Protein AF-A0A6V7HS59-F1 (afdb_monomer_lite)

Structure (mmCIF, N/CA/C/O backbone):
data_AF-A0A6V7HS59-F1
#
_entry.id   AF-A0A6V7HS59-F1
#
loop_
_atom_site.group_PDB
_atom_site.id
_atom_site.type_symbol
_atom_site.label_atom_id
_atom_site.label_alt_id
_atom_site.label_comp_id
_atom_site.label_asym_id
_atom_site.label_entity_id
_atom_site.label_seq_id
_atom_site.pdbx_PDB_ins_code
_atom_site.Cartn_x
_atom_site.Cartn_y
_atom_site.Cartn_z
_atom_site.occupancy
_atom_site.B_iso_or_equiv
_atom_site.auth_seq_id
_atom_site.auth_comp_id
_atom_site.auth_asym_id
_atom_site.auth_atom_id
_atom_site.pdbx_PDB_model_num
ATOM 1 N N . LEU A 1 1 ? 22.943 6.328 -6.586 1.00 52.28 1 LEU A N 1
ATOM 2 C CA . LEU A 1 1 ? 22.765 6.490 -8.046 1.00 52.28 1 LEU A CA 1
ATOM 3 C C . LEU A 1 1 ? 21.667 5.530 -8.453 1.00 52.28 1 LEU A C 1
ATOM 5 O O . LEU A 1 1 ? 21.791 4.352 -8.147 1.00 52.28 1 LEU A O 1
ATOM 9 N N . TRP A 1 2 ? 20.575 6.041 -9.008 1.00 71.56 2 TRP A N 1
ATOM 10 C CA . TRP A 1 2 ? 19.430 5.224 -9.409 1.00 71.56 2 TRP A CA 1
ATOM 11 C C . TRP A 1 2 ? 19.648 4.720 -10.842 1.00 71.56 2 TRP A C 1
ATOM 13 O O . TRP A 1 2 ? 20.347 5.370 -11.622 1.00 71.56 2 TRP A O 1
ATOM 23 N N . GLY A 1 3 ? 19.129 3.530 -11.154 1.00 77.62 3 GLY A N 1
ATOM 24 C CA . GLY A 1 3 ? 19.249 2.916 -12.479 1.00 77.62 3 GLY A CA 1
ATOM 25 C C . GLY A 1 3 ? 18.249 3.491 -13.491 1.00 77.62 3 GLY A C 1
ATOM 26 O O . GLY A 1 3 ? 17.314 4.191 -13.100 1.00 77.62 3 GLY A O 1
ATOM 27 N N . PRO A 1 4 ? 18.422 3.203 -14.792 1.00 84.38 4 PRO A N 1
ATOM 28 C CA . PRO A 1 4 ? 17.449 3.599 -15.805 1.00 84.38 4 PRO A CA 1
ATOM 29 C C . PRO A 1 4 ? 16.095 2.926 -15.549 1.00 84.38 4 PRO A C 1
ATOM 31 O O . PRO A 1 4 ? 16.038 1.773 -15.114 1.00 84.38 4 PRO A O 1
ATOM 34 N N . SER A 1 5 ? 15.004 3.630 -15.858 1.00 85.94 5 SER A N 1
ATOM 35 C CA . SER A 1 5 ? 13.669 3.031 -15.858 1.00 85.94 5 SER A CA 1
ATOM 36 C C . SER A 1 5 ? 13.627 1.835 -16.823 1.00 85.94 5 SER A C 1
ATOM 38 O O . SER A 1 5 ? 14.110 1.951 -17.953 1.00 85.94 5 SER A O 1
ATOM 40 N N . PRO A 1 6 ? 13.083 0.680 -16.406 1.00 87.62 6 PRO A N 1
ATOM 41 C CA . PRO A 1 6 ? 13.022 -0.498 -17.259 1.00 87.62 6 PRO A CA 1
ATOM 42 C C . PRO A 1 6 ? 12.024 -0.295 -18.406 1.00 87.62 6 PRO A C 1
ATOM 44 O O . PRO A 1 6 ? 10.927 0.216 -18.204 1.00 87.62 6 PRO A O 1
ATOM 47 N N . ASN A 1 7 ? 12.392 -0.755 -19.605 1.00 92.19 7 ASN A N 1
ATOM 48 C CA . ASN A 1 7 ? 11.526 -0.720 -20.795 1.00 92.19 7 ASN A CA 1
ATOM 49 C C . ASN A 1 7 ? 10.684 -1.994 -20.975 1.00 92.19 7 ASN A C 1
ATOM 51 O O . ASN A 1 7 ? 9.822 -2.050 -21.847 1.00 92.19 7 ASN A O 1
ATOM 55 N N . ALA A 1 8 ? 10.947 -3.029 -20.176 1.00 91.88 8 ALA A N 1
ATOM 56 C CA . ALA A 1 8 ? 10.157 -4.252 -20.149 1.00 91.88 8 ALA A CA 1
ATOM 57 C C . ALA A 1 8 ? 9.168 -4.210 -18.981 1.00 91.88 8 ALA A C 1
ATOM 59 O O . ALA A 1 8 ? 9.486 -3.661 -17.922 1.00 91.88 8 ALA A O 1
ATOM 60 N N . LEU A 1 9 ? 8.001 -4.837 -19.150 1.00 91.75 9 LEU A N 1
ATOM 61 C CA . LEU A 1 9 ? 7.042 -5.015 -18.062 1.00 91.75 9 LEU A CA 1
ATOM 62 C C . LEU A 1 9 ? 7.719 -5.734 -16.889 1.00 91.75 9 LEU A C 1
ATOM 64 O O . LEU A 1 9 ? 8.388 -6.748 -17.080 1.00 91.75 9 LEU A O 1
ATOM 68 N N . GLN A 1 10 ? 7.561 -5.178 -15.692 1.00 87.56 10 GLN A N 1
ATOM 69 C CA . GLN A 1 10 ? 8.088 -5.754 -14.462 1.00 87.56 10 GLN A CA 1
ATOM 70 C C . GLN A 1 10 ? 6.957 -6.446 -13.704 1.00 87.56 10 GLN A C 1
ATOM 72 O O . GLN A 1 10 ? 5.860 -5.901 -13.585 1.00 87.56 10 GLN A O 1
ATOM 77 N N . GLU A 1 11 ? 7.246 -7.623 -13.164 1.00 89.19 11 GLU A N 1
ATOM 78 C CA . GLU A 1 11 ? 6.343 -8.375 -12.297 1.00 89.19 11 GLU A CA 1
ATOM 79 C C . GLU A 1 11 ? 7.009 -8.571 -10.936 1.00 89.19 11 GLU A C 1
ATOM 81 O O . GLU A 1 11 ? 8.215 -8.817 -10.851 1.00 89.19 11 GLU A O 1
ATOM 86 N N . LEU A 1 12 ? 6.231 -8.448 -9.858 1.00 87.06 12 LEU A N 1
ATOM 87 C CA . LEU A 1 12 ? 6.717 -8.730 -8.515 1.00 87.06 12 LEU A CA 1
ATOM 88 C C . LEU A 1 12 ? 5.606 -9.320 -7.635 1.00 87.06 12 LEU A C 1
ATOM 90 O O . LEU A 1 12 ? 4.468 -8.849 -7.684 1.00 87.06 12 LEU A O 1
ATOM 94 N N . PRO A 1 13 ? 5.921 -10.315 -6.791 1.00 88.25 13 PRO A N 1
ATOM 95 C CA . PRO A 1 13 ? 4.953 -10.857 -5.850 1.00 88.25 13 PRO A CA 1
ATOM 96 C C . PRO A 1 13 ? 4.677 -9.844 -4.734 1.00 88.25 13 PRO A C 1
ATOM 98 O O . PRO A 1 13 ? 5.600 -9.335 -4.098 1.00 88.25 13 PRO A O 1
ATOM 101 N N . LEU A 1 14 ? 3.401 -9.561 -4.482 1.00 91.62 14 LEU A N 1
ATOM 102 C CA . LEU A 1 14 ? 2.945 -8.679 -3.409 1.00 91.62 14 LEU A CA 1
ATOM 103 C C . LEU A 1 14 ? 2.113 -9.463 -2.395 1.00 91.62 14 LEU A C 1
ATOM 105 O O . LEU A 1 14 ? 1.267 -10.272 -2.770 1.00 91.62 14 LEU A O 1
ATOM 109 N N . ARG A 1 15 ? 2.311 -9.180 -1.105 1.00 92.38 15 ARG A N 1
ATOM 110 C CA . ARG A 1 15 ? 1.442 -9.646 -0.020 1.00 92.38 15 ARG A CA 1
ATOM 111 C C . ARG A 1 15 ? 0.555 -8.497 0.436 1.00 92.38 15 ARG A C 1
ATOM 113 O O . ARG A 1 15 ? 1.060 -7.417 0.727 1.00 92.38 15 ARG A O 1
ATOM 120 N N . VAL A 1 16 ? -0.751 -8.730 0.537 1.00 94.88 16 VAL A N 1
ATOM 121 C CA . VAL A 1 16 ? -1.671 -7.774 1.171 1.00 94.88 16 VAL A CA 1
ATOM 122 C C . VAL A 1 16 ? -1.386 -7.734 2.671 1.00 94.88 16 VAL A C 1
ATOM 124 O O . VAL A 1 16 ? -1.267 -8.784 3.307 1.00 94.88 16 VAL A O 1
ATOM 127 N N . ILE A 1 17 ? -1.273 -6.530 3.224 1.00 95.19 17 ILE A N 1
ATOM 128 C CA . ILE A 1 17 ? -1.065 -6.303 4.658 1.00 95.1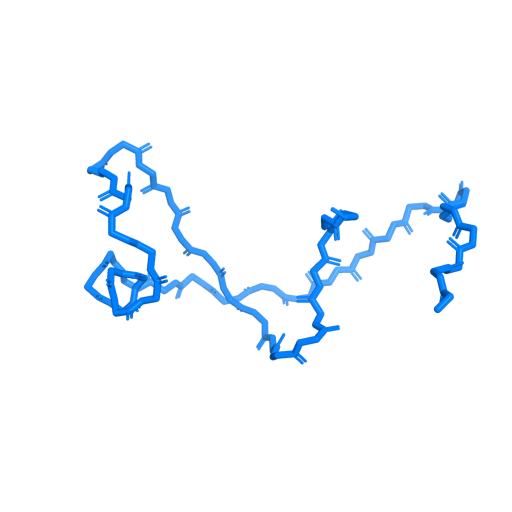9 17 ILE A CA 1
ATOM 129 C C . ILE A 1 17 ? -2.242 -5.537 5.253 1.00 95.19 17 ILE A C 1
ATOM 131 O O . ILE A 1 17 ? -3.000 -4.884 4.529 1.00 95.19 17 ILE A O 1
ATOM 135 N N . SER A 1 18 ? -2.411 -5.628 6.571 1.00 95.69 18 SER A N 1
ATOM 136 C CA . SER A 1 18 ? -3.479 -4.900 7.253 1.00 95.69 18 SER A CA 1
ATOM 137 C C . SER A 1 18 ? -3.218 -3.390 7.245 1.00 95.69 18 SER A C 1
ATOM 139 O O . SER A 1 18 ? -2.091 -2.925 7.050 1.00 95.69 18 SER A O 1
ATOM 141 N N . ARG A 1 19 ? -4.273 -2.598 7.473 1.00 95.25 19 ARG A N 1
ATOM 142 C CA . ARG A 1 19 ? -4.130 -1.143 7.628 1.00 95.25 19 ARG A CA 1
ATOM 143 C C . ARG A 1 19 ? -3.278 -0.825 8.854 1.00 95.25 19 ARG A C 1
ATOM 145 O O . ARG A 1 19 ? -2.501 0.118 8.824 1.00 95.25 19 ARG A O 1
ATOM 152 N N . GLU A 1 20 ? -3.429 -1.615 9.909 1.00 95.56 20 GLU A N 1
ATOM 153 C CA . GLU A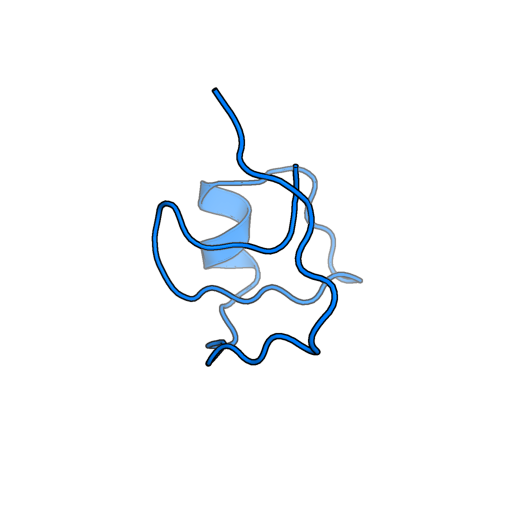 1 20 ? -2.710 -1.480 11.170 1.00 95.56 20 GLU A CA 1
ATOM 154 C C . GLU A 1 20 ? -1.198 -1.661 10.961 1.00 95.56 20 GLU A C 1
ATOM 156 O O . GLU A 1 20 ? -0.446 -0.774 11.34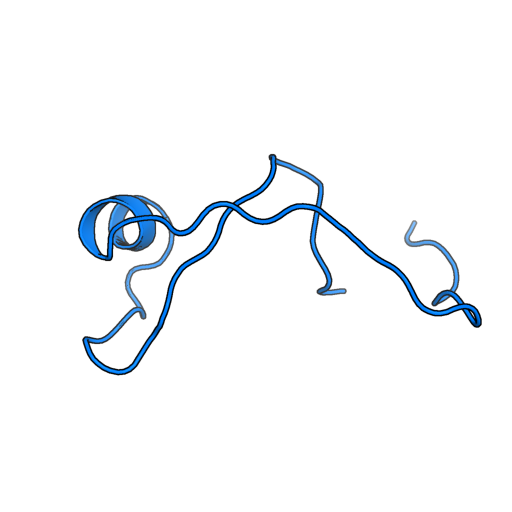6 1.00 95.56 20 GLU A O 1
ATOM 161 N N . GLU A 1 21 ? -0.774 -2.711 10.244 1.00 95.00 21 GLU A N 1
ATOM 162 C CA . GLU A 1 21 ? 0.637 -2.943 9.871 1.00 95.00 21 GLU A CA 1
ATOM 163 C C . GLU A 1 21 ? 1.173 -1.789 9.001 1.00 95.00 21 GLU A C 1
ATOM 165 O O . GLU A 1 21 ? 2.295 -1.319 9.160 1.00 95.00 21 GLU A O 1
ATOM 170 N N . CYS A 1 22 ? 0.344 -1.263 8.097 1.00 93.88 22 CYS A N 1
ATOM 171 C CA . CYS A 1 22 ? 0.713 -0.148 7.226 1.00 93.88 22 CYS A CA 1
ATOM 172 C C . CYS A 1 22 ? 0.943 1.162 8.008 1.00 93.88 22 CYS A C 1
ATOM 174 O O . CYS A 1 22 ? 1.916 1.881 7.760 1.00 93.88 22 CYS A O 1
ATOM 176 N N . LEU A 1 23 ? 0.078 1.442 8.988 1.00 95.81 23 LEU A N 1
ATOM 177 C CA . LEU A 1 23 ? 0.116 2.640 9.832 1.00 95.81 23 LEU A CA 1
ATOM 178 C C . LEU A 1 23 ? 1.352 2.711 10.737 1.00 95.81 23 LEU A C 1
ATOM 180 O O . LEU A 1 23 ? 1.734 3.810 11.135 1.00 95.81 23 LEU A O 1
ATOM 184 N N . GLU A 1 24 ? 2.013 1.582 11.009 1.00 94.50 24 GLU A N 1
ATOM 185 C CA . GLU A 1 24 ? 3.306 1.559 11.711 1.00 94.50 24 GLU A CA 1
ATOM 186 C C . GLU A 1 24 ? 4.397 2.318 10.935 1.00 94.50 24 GLU A C 1
ATOM 188 O O . GLU A 1 24 ? 5.328 2.853 11.534 1.00 94.50 24 GLU A O 1
ATOM 193 N N . SER A 1 25 ? 4.270 2.400 9.605 1.00 89.69 25 SER A N 1
ATOM 194 C CA . SER A 1 25 ? 5.257 3.027 8.715 1.00 89.69 25 SER A CA 1
ATOM 195 C C . SER A 1 25 ? 4.757 4.289 8.003 1.00 89.69 25 SER A C 1
ATOM 197 O O . SER A 1 25 ? 5.567 5.134 7.616 1.00 89.69 25 SER A O 1
ATOM 199 N N . ARG A 1 26 ? 3.439 4.417 7.799 1.00 90.44 26 ARG A N 1
ATOM 200 C CA . ARG A 1 26 ? 2.800 5.469 6.993 1.00 90.44 26 ARG A CA 1
ATOM 201 C C . ARG A 1 26 ? 1.517 5.952 7.661 1.00 90.44 26 ARG A C 1
ATOM 203 O O . ARG A 1 26 ? 0.468 5.325 7.540 1.00 90.44 26 ARG A O 1
ATOM 210 N N . GLN A 1 27 ? 1.593 7.080 8.362 1.00 93.50 27 GLN A N 1
ATOM 211 C CA . GLN A 1 27 ? 0.469 7.634 9.131 1.00 93.50 27 GLN A CA 1
ATOM 212 C C . GLN A 1 27 ? -0.631 8.245 8.246 1.00 93.50 27 GLN A C 1
ATOM 214 O O . GLN A 1 27 ? -1.763 8.416 8.689 1.00 93.50 27 GLN A O 1
ATOM 219 N N . GLU A 1 28 ? -0.322 8.546 6.985 1.00 94.69 28 GLU A N 1
ATOM 220 C CA . GLU A 1 28 ? -1.230 9.116 5.986 1.00 94.69 28 GLU A CA 1
ATOM 221 C C . GLU A 1 28 ? -2.267 8.115 5.430 1.00 94.69 28 GLU A C 1
ATOM 223 O O . GLU A 1 28 ? -3.169 8.489 4.674 1.00 94.69 28 GLU A O 1
ATOM 228 N N . VAL A 1 29 ? -2.173 6.836 5.808 1.00 95.25 29 VAL A N 1
ATOM 229 C CA . VAL A 1 29 ? -3.055 5.767 5.327 1.00 95.25 29 VAL A CA 1
ATOM 230 C C . VAL A 1 29 ? -4.460 5.908 5.920 1.00 95.25 29 VAL A C 1
ATOM 232 O O . VAL A 1 29 ? -4.69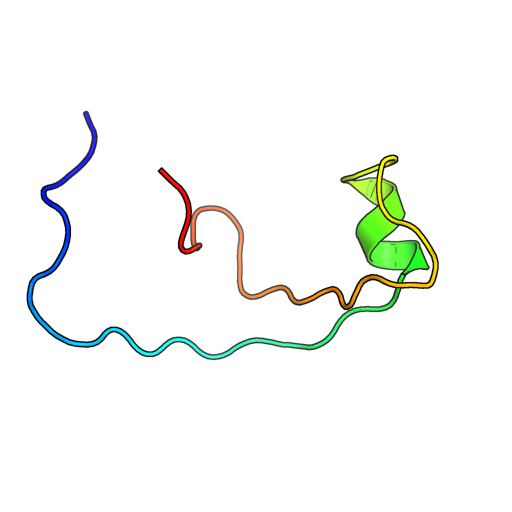5 5.763 7.116 1.00 95.25 29 VAL A O 1
ATOM 235 N N . THR A 1 30 ? -5.444 6.124 5.051 1.00 95.56 30 THR A N 1
ATOM 236 C CA . THR A 1 30 ? -6.876 6.136 5.403 1.00 95.56 30 THR A CA 1
ATOM 237 C C . THR A 1 30 ? -7.574 4.818 5.055 1.00 95.56 30 THR A C 1
ATOM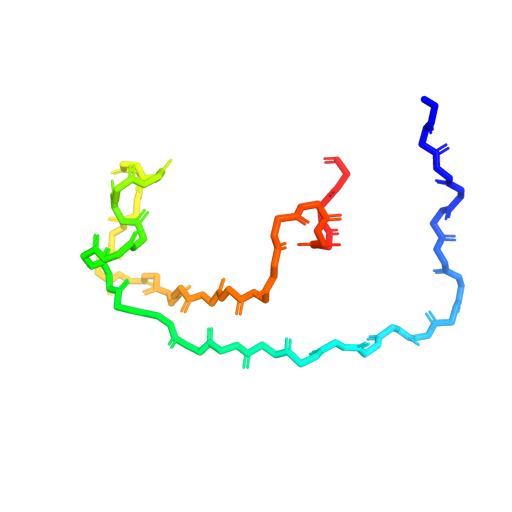 239 O O . THR A 1 30 ? -7.037 3.985 4.328 1.00 95.56 30 THR A O 1
ATOM 242 N N . LYS A 1 31 ? -8.830 4.654 5.495 1.00 95.06 31 LYS A N 1
ATOM 243 C CA . LYS A 1 31 ? -9.677 3.485 5.181 1.00 95.06 31 LYS A CA 1
ATOM 244 C C . LYS A 1 31 ? -9.931 3.238 3.683 1.00 95.06 31 LYS A C 1
ATOM 246 O O . LYS A 1 31 ? -10.414 2.169 3.337 1.00 95.06 31 LYS A O 1
ATOM 251 N N . ASN A 1 32 ? -9.646 4.218 2.822 1.00 96.50 32 ASN A N 1
ATOM 252 C CA . ASN A 1 32 ? -9.825 4.107 1.372 1.00 96.50 32 ASN A CA 1
ATOM 253 C C . ASN A 1 32 ? -8.560 3.601 0.653 1.00 96.50 32 ASN A C 1
ATOM 255 O O . ASN A 1 32 ? -8.539 3.548 -0.572 1.00 96.50 32 ASN A O 1
ATOM 259 N N . HIS A 1 33 ? -7.505 3.259 1.395 1.00 95.69 33 HIS A N 1
ATOM 260 C CA . HIS A 1 33 ? -6.269 2.715 0.845 1.00 95.69 33 HIS A CA 1
ATOM 261 C C . HIS A 1 33 ? -6.217 1.196 1.006 1.00 95.69 33 HIS A C 1
ATOM 263 O O . HIS A 1 33 ? -6.757 0.634 1.959 1.00 95.69 33 HIS A O 1
ATOM 269 N N . VAL A 1 34 ? -5.499 0.551 0.091 1.00 94.88 34 VAL A N 1
ATOM 270 C CA . VAL A 1 34 ? -5.081 -0.848 0.200 1.00 94.88 34 VAL A CA 1
ATOM 271 C C . VAL A 1 34 ? -3.573 -0.858 0.399 1.00 94.88 34 VAL A C 1
ATOM 273 O O . VAL A 1 34 ? -2.859 -0.143 -0.303 1.00 94.88 34 VAL A O 1
ATOM 276 N N . CYS A 1 35 ? -3.090 -1.662 1.343 1.00 93.44 35 CYS A N 1
ATOM 277 C CA . CYS A 1 35 ? -1.665 -1.786 1.613 1.00 93.44 35 CYS A CA 1
ATOM 278 C C . CYS A 1 35 ? -1.136 -3.147 1.160 1.00 93.44 35 CYS A C 1
ATOM 280 O O . CYS A 1 35 ? -1.743 -4.194 1.395 1.00 93.44 35 CYS A O 1
ATOM 282 N N . SER A 1 36 ? 0.032 -3.121 0.523 1.00 92.88 36 SER A N 1
ATOM 283 C CA . SER A 1 36 ? 0.762 -4.315 0.118 1.00 92.88 36 SER A CA 1
ATOM 284 C C . SER A 1 36 ? 2.243 -4.164 0.413 1.00 92.88 36 SER A C 1
ATOM 286 O O . SER A 1 36 ? 2.789 -3.066 0.311 1.00 92.88 36 SER A O 1
ATOM 288 N N . TYR A 1 37 ? 2.900 -5.275 0.709 1.00 89.69 37 TYR A N 1
ATOM 289 C CA . TYR A 1 37 ? 4.320 -5.326 1.002 1.00 89.69 37 TYR A CA 1
ATOM 290 C C . TYR A 1 37 ? 4.969 -6.528 0.311 1.00 89.69 37 TYR A C 1
ATOM 292 O O . TYR A 1 37 ? 4.363 -7.594 0.197 1.00 89.69 37 TYR A O 1
ATOM 300 N N . ASN A 1 38 ? 6.207 -6.352 -0.148 1.00 86.25 38 ASN A N 1
ATOM 301 C CA . ASN A 1 38 ? 7.063 -7.443 -0.618 1.00 86.25 38 ASN A CA 1
ATOM 302 C C . ASN A 1 38 ? 8.272 -7.571 0.318 1.00 86.25 38 ASN A C 1
ATOM 304 O O . ASN A 1 38 ? 8.276 -8.429 1.199 1.00 86.25 38 ASN A O 1
ATOM 308 N N . LYS A 1 39 ? 9.262 -6.677 0.174 1.00 85.50 39 LYS A N 1
ATOM 309 C CA . LYS A 1 39 ? 10.436 -6.592 1.052 1.00 85.50 39 LYS A CA 1
ATOM 310 C C . LYS A 1 39 ? 11.070 -5.200 1.029 1.00 85.50 39 LYS A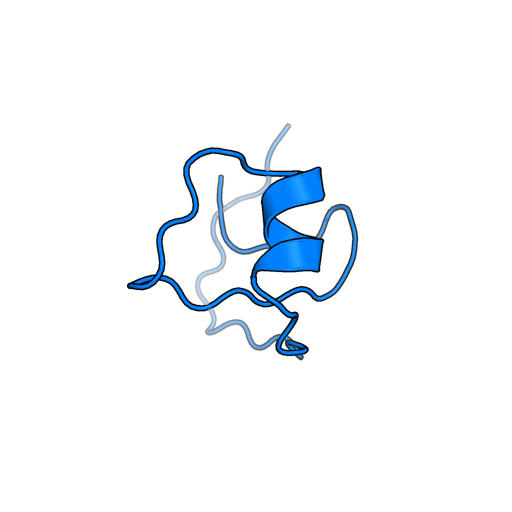 C 1
ATOM 312 O O . LYS A 1 39 ? 10.909 -4.450 0.067 1.00 85.50 39 LYS A O 1
ATOM 317 N N . TYR A 1 40 ? 11.854 -4.887 2.057 1.00 80.75 40 TYR A N 1
ATOM 318 C CA . TYR A 1 40 ? 12.630 -3.652 2.127 1.00 80.75 40 TYR A CA 1
ATOM 319 C C . TYR A 1 40 ? 13.577 -3.503 0.924 1.00 80.75 40 TYR A C 1
ATOM 321 O O . TYR A 1 40 ? 14.235 -4.461 0.511 1.00 80.75 40 TYR A O 1
ATOM 329 N N . GLY A 1 41 ? 13.636 -2.296 0.354 1.00 76.31 41 GLY A N 1
ATOM 330 C CA . GLY A 1 41 ? 14.441 -1.997 -0.834 1.00 76.31 41 GLY A CA 1
ATOM 331 C C . GLY A 1 41 ? 13.860 -2.514 -2.156 1.00 76.31 41 GLY A C 1
ATOM 332 O O . GLY A 1 41 ? 14.522 -2.394 -3.183 1.00 76.31 41 GLY A O 1
ATOM 333 N N . GLN A 1 42 ? 12.645 -3.076 -2.158 1.00 76.94 42 GLN A N 1
ATOM 334 C CA . GLN A 1 42 ? 11.903 -3.399 -3.377 1.00 76.94 42 GLN A CA 1
ATOM 335 C C . GLN A 1 42 ? 10.600 -2.615 -3.447 1.00 76.94 42 GLN A C 1
ATOM 337 O O . GLN A 1 42 ? 9.829 -2.562 -2.493 1.00 76.94 42 GLN A O 1
ATOM 342 N N . GLY A 1 43 ? 10.350 -2.024 -4.608 1.00 73.00 43 GLY A N 1
ATOM 343 C CA . GLY A 1 43 ? 9.178 -1.211 -4.861 1.00 73.00 43 GLY A CA 1
ATOM 344 C C . GLY A 1 43 ? 9.220 -0.626 -6.262 1.00 73.00 43 GLY A C 1
ATOM 345 O O . GLY A 1 43 ? 10.149 -0.870 -7.029 1.00 73.00 43 GLY A O 1
ATOM 346 N N . ILE A 1 44 ? 8.180 0.131 -6.577 1.00 73.19 44 ILE A N 1
ATOM 347 C CA . ILE A 1 44 ? 7.920 0.684 -7.911 1.00 73.19 44 ILE A CA 1
ATOM 348 C C . ILE A 1 44 ? 8.194 2.195 -7.974 1.00 73.19 44 ILE A C 1
ATOM 350 O O . ILE A 1 44 ? 8.105 2.782 -9.048 1.00 73.19 44 ILE A O 1
ATOM 354 N N . CYS A 1 45 ? 8.516 2.827 -6.840 1.00 62.12 45 CYS A N 1
ATOM 355 C CA . CYS A 1 45 ? 8.680 4.276 -6.739 1.00 62.12 45 CYS A CA 1
ATOM 356 C C . CYS A 1 45 ? 10.155 4.695 -6.799 1.00 62.12 45 CYS A C 1
ATOM 358 O O . CYS A 1 45 ? 11.010 4.063 -6.175 1.00 62.12 45 CYS A O 1
ATOM 360 N N . HIS A 1 46 ? 10.396 5.769 -7.553 1.00 56.28 46 HIS A N 1
ATOM 361 C CA . HIS A 1 46 ? 11.654 6.513 -7.655 1.00 56.28 46 HIS A CA 1
ATOM 362 C C . HIS A 1 46 ? 11.790 7.518 -6.504 1.00 56.28 46 HIS A C 1
ATOM 364 O O . HIS A 1 46 ? 10.735 7.977 -6.006 1.00 56.28 46 HIS A O 1
#

Sequence (46 aa):
LWGPSPNALQELPLRVISREECLESRQEVTKNHVCSYNKYGQGICH

Radius of gyration: 13.03 Å; chains: 1; bounding box: 33×20×32 Å

InterPro domains:
  IPR009003 Peptidase S1, PA clan [SSF50494] (4-46)

Organism: NCBI:txid1563983

Secondary structure (DSSP, 8-state):
-PPPPPSSPP----EEE-HHHHHTT-TT--TT--EEE--TT--S--

pLDDT: mean 87.27, std 10.53, range [52.28, 96.5]

Foldseek 3Di:
DDDDDDPDDDDDDKDWDDLVVVCVPDVPDDPVDTDIDDDPPDDDDD